Protein AF-A0A392SVS4-F1 (afdb_monomer_lite)

pLDDT: mean 73.35, std 9.32, range [54.06, 89.31]

Foldseek 3Di:
DWDWDDDPPDIWTFPPPCVVVVVVVVVVVVVCVVVVNPDDDDDDPDPPDDDDDPVRTDD

Structure (mmCIF, N/CA/C/O backbone):
data_AF-A0A392SVS4-F1
#
_entry.id   AF-A0A392SVS4-F1
#
loop_
_atom_site.group_PDB
_atom_site.id
_atom_site.type_symbol
_atom_site.label_atom_id
_atom_site.label_alt_id
_atom_site.label_comp_id
_atom_site.label_asym_id
_atom_site.label_entity_id
_atom_site.label_seq_id
_atom_site.pdbx_PDB_ins_code
_atom_site.Cartn_x
_atom_site.Cartn_y
_atom_site.Cartn_z
_atom_site.occupancy
_atom_site.B_iso_or_equiv
_atom_site.auth_seq_id
_atom_site.auth_comp_id
_atom_site.auth_asym_id
_atom_site.auth_atom_id
_atom_site.pdbx_PDB_model_num
ATOM 1 N N . PHE A 1 1 ? 17.779 -1.136 5.405 1.00 57.34 1 PHE A N 1
ATOM 2 C CA . PHE A 1 1 ? 16.826 -2.257 5.300 1.00 57.34 1 PHE A CA 1
ATOM 3 C C . PHE A 1 1 ? 16.228 -2.228 3.908 1.00 57.34 1 PHE A C 1
ATOM 5 O O . PHE A 1 1 ? 15.929 -1.143 3.430 1.00 57.34 1 PHE A O 1
ATOM 12 N N . GLU A 1 2 ? 16.131 -3.373 3.239 1.00 64.50 2 GLU A N 1
ATOM 13 C CA . GLU A 1 2 ? 15.508 -3.477 1.916 1.00 64.50 2 GLU A CA 1
ATOM 14 C C . GLU A 1 2 ? 14.138 -4.124 2.081 1.00 64.50 2 GLU A C 1
ATOM 16 O O . GLU A 1 2 ? 14.020 -5.137 2.772 1.00 64.50 2 GLU A O 1
ATOM 21 N N . LEU A 1 3 ? 13.105 -3.537 1.477 1.00 71.19 3 LEU A N 1
ATOM 22 C CA . LEU A 1 3 ? 11.786 -4.151 1.449 1.00 71.19 3 LEU A CA 1
ATOM 23 C C . LEU A 1 3 ? 11.569 -4.829 0.108 1.00 71.19 3 LEU A C 1
ATOM 25 O O . LEU A 1 3 ? 11.639 -4.193 -0.945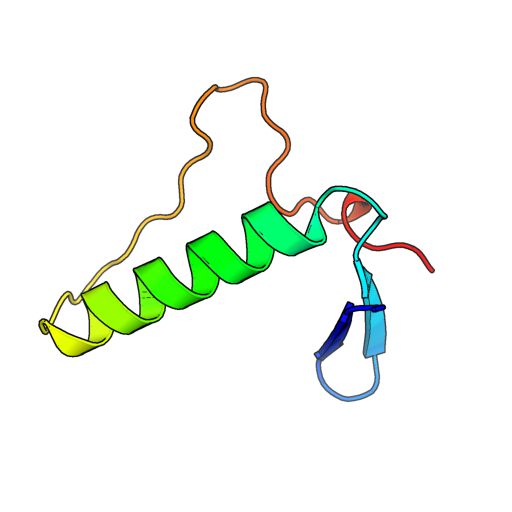 1.00 71.19 3 LEU A O 1
ATOM 29 N N . LEU A 1 4 ? 11.291 -6.123 0.192 1.00 74.12 4 LEU A N 1
ATOM 30 C CA . LEU A 1 4 ? 10.971 -6.977 -0.934 1.00 74.12 4 LEU A CA 1
ATOM 31 C C . LEU A 1 4 ? 9.480 -7.290 -0.886 1.00 74.12 4 LEU A C 1
ATOM 33 O O . LEU A 1 4 ? 8.970 -7.751 0.137 1.00 74.12 4 LEU A O 1
ATOM 37 N N . VAL A 1 5 ? 8.788 -7.037 -1.991 1.00 74.56 5 VAL A N 1
ATOM 38 C CA . VAL A 1 5 ? 7.396 -7.440 -2.170 1.00 74.56 5 VAL A CA 1
ATOM 39 C C . VAL A 1 5 ? 7.380 -8.725 -2.980 1.00 74.56 5 VAL A C 1
ATOM 41 O O . VAL A 1 5 ? 8.028 -8.825 -4.022 1.00 74.56 5 VAL A O 1
ATOM 44 N N . PHE A 1 6 ? 6.641 -9.710 -2.476 1.00 75.75 6 PHE A N 1
ATOM 45 C CA . PHE A 1 6 ? 6.454 -10.998 -3.124 1.00 75.75 6 PHE A CA 1
ATOM 46 C C . PHE A 1 6 ? 5.015 -11.118 -3.616 1.00 75.75 6 PHE A C 1
ATOM 48 O O . PHE A 1 6 ? 4.074 -10.971 -2.837 1.00 75.75 6 PHE A O 1
ATOM 55 N N . ASN A 1 7 ? 4.848 -11.419 -4.901 1.00 72.12 7 ASN A N 1
ATOM 56 C CA . ASN A 1 7 ? 3.571 -11.812 -5.486 1.00 72.12 7 ASN A CA 1
ATOM 57 C C . ASN A 1 7 ? 3.749 -13.169 -6.175 1.00 72.12 7 ASN A C 1
ATOM 59 O O . ASN A 1 7 ? 4.225 -13.256 -7.310 1.00 72.12 7 ASN A O 1
ATOM 63 N N . GLY A 1 8 ? 3.437 -14.242 -5.446 1.00 80.56 8 GLY A N 1
ATOM 64 C CA . GLY A 1 8 ? 3.744 -15.605 -5.873 1.00 80.56 8 GLY A CA 1
ATOM 65 C C . GLY A 1 8 ? 5.253 -15.811 -6.021 1.00 80.56 8 GLY A C 1
ATOM 66 O O . GLY A 1 8 ? 5.987 -15.777 -5.037 1.00 80.56 8 GLY A O 1
ATOM 67 N N . THR A 1 9 ? 5.714 -16.020 -7.254 1.00 82.12 9 THR A N 1
ATOM 68 C CA . THR A 1 9 ? 7.136 -16.222 -7.588 1.00 82.12 9 THR A CA 1
ATOM 69 C C . THR A 1 9 ? 7.875 -14.930 -7.942 1.00 82.12 9 THR A C 1
ATOM 71 O O . THR A 1 9 ? 9.100 -14.945 -8.072 1.00 82.12 9 THR A O 1
ATOM 74 N N . VAL A 1 10 ? 7.161 -13.812 -8.099 1.00 75.25 10 VAL A N 1
ATOM 75 C CA . VAL A 1 10 ? 7.761 -12.516 -8.430 1.00 75.25 10 VAL A CA 1
ATOM 76 C C . VAL A 1 10 ? 8.234 -11.844 -7.149 1.00 75.25 10 VAL A C 1
ATOM 78 O O . VAL A 1 10 ? 7.445 -11.665 -6.222 1.00 75.25 10 VAL A O 1
ATOM 81 N N . ARG A 1 11 ? 9.515 -11.465 -7.118 1.00 80.50 11 ARG A N 1
ATOM 82 C CA . ARG A 1 11 ? 10.115 -10.638 -6.067 1.00 80.50 11 ARG A CA 1
ATOM 83 C C . ARG A 1 11 ? 10.554 -9.314 -6.675 1.00 80.50 11 ARG A C 1
ATOM 85 O O . ARG A 1 11 ? 11.268 -9.317 -7.675 1.00 80.50 11 ARG A O 1
ATOM 92 N N . GLU A 1 12 ? 10.150 -8.214 -6.066 1.00 78.50 12 GLU A N 1
ATOM 93 C CA . GLU A 1 12 ? 10.549 -6.874 -6.490 1.00 78.50 12 GLU A CA 1
ATOM 94 C C . GLU A 1 12 ? 10.984 -6.050 -5.279 1.00 78.50 12 GLU A C 1
ATOM 96 O O . GLU A 1 12 ? 10.405 -6.160 -4.193 1.00 78.50 12 GLU A O 1
ATOM 101 N N . LYS A 1 13 ? 12.025 -5.232 -5.454 1.00 79.38 13 LYS A N 1
ATOM 102 C CA . LYS A 1 13 ? 12.545 -4.363 -4.398 1.00 79.38 13 LYS A CA 1
ATOM 103 C C . LYS A 1 13 ? 11.882 -2.998 -4.486 1.00 79.38 13 LYS A C 1
ATOM 105 O O . LYS A 1 13 ? 11.737 -2.451 -5.573 1.00 79.38 13 LYS A O 1
ATOM 110 N N . ILE A 1 14 ? 11.497 -2.425 -3.350 1.00 77.00 14 ILE A N 1
ATOM 111 C CA . ILE A 1 14 ? 11.001 -1.045 -3.329 1.00 77.00 14 ILE A CA 1
ATOM 112 C C . ILE A 1 14 ? 12.173 -0.076 -3.489 1.00 77.00 14 ILE A C 1
ATOM 114 O O . ILE A 1 14 ? 13.163 -0.178 -2.759 1.00 77.00 14 ILE A O 1
ATOM 118 N N . ALA A 1 15 ? 12.024 0.881 -4.409 1.00 76.75 15 ALA A N 1
ATOM 119 C CA . ALA A 1 15 ? 13.001 1.934 -4.645 1.00 76.75 15 ALA A CA 1
ATOM 120 C C . ALA A 1 15 ? 13.373 2.676 -3.351 1.00 76.75 15 ALA A C 1
ATOM 122 O O . ALA A 1 15 ? 12.525 2.983 -2.497 1.00 76.75 15 ALA A O 1
ATOM 123 N N . SER A 1 16 ? 14.661 2.987 -3.205 1.00 67.81 16 SER A N 1
ATOM 124 C CA . SER A 1 16 ? 15.169 3.699 -2.033 1.00 67.81 16 SER A CA 1
ATOM 125 C C . SER A 1 16 ? 14.487 5.066 -1.898 1.00 67.81 16 SER A C 1
ATOM 127 O O . SER A 1 16 ? 14.531 5.874 -2.821 1.00 67.81 16 SER A O 1
ATOM 129 N N . GLY A 1 17 ? 13.847 5.319 -0.751 1.00 74.00 17 GLY A N 1
ATOM 130 C CA . GLY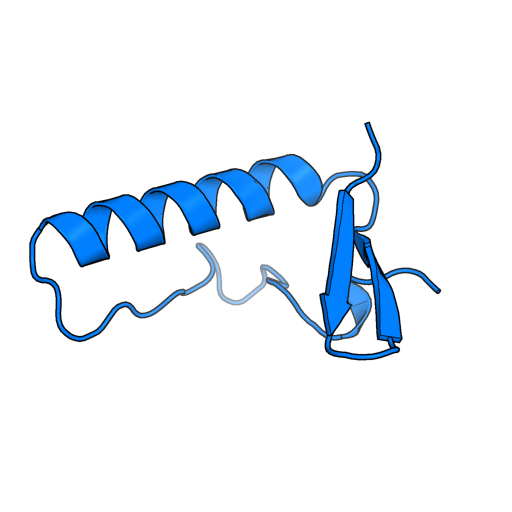 A 1 17 ? 13.079 6.545 -0.475 1.00 74.00 17 GLY A CA 1
ATOM 131 C C . GLY A 1 17 ? 11.556 6.361 -0.451 1.00 74.00 17 GLY A C 1
ATOM 132 O O . GLY A 1 17 ? 10.855 7.210 0.094 1.00 74.00 17 GLY A O 1
ATOM 133 N N . LEU A 1 18 ? 11.034 5.237 -0.956 1.00 75.19 18 LEU A N 1
ATOM 134 C CA . LEU A 1 18 ? 9.592 4.932 -0.935 1.00 75.19 18 LEU A CA 1
ATOM 135 C C . LEU A 1 18 ? 9.194 3.896 0.129 1.00 75.19 18 LEU A C 1
ATOM 137 O O . LEU A 1 18 ? 8.006 3.641 0.324 1.00 75.19 18 LEU A O 1
ATOM 141 N N . PHE A 1 19 ? 10.172 3.347 0.855 1.00 75.94 19 PHE A N 1
ATOM 142 C CA . PHE A 1 19 ? 9.960 2.362 1.918 1.00 75.94 19 PHE A CA 1
ATOM 143 C C . PHE A 1 19 ? 9.086 2.901 3.066 1.00 75.94 19 PHE A C 1
ATOM 145 O O . PHE A 1 19 ? 8.014 2.359 3.334 1.00 75.94 19 PHE A O 1
ATOM 152 N N . GLU A 1 20 ? 9.486 4.013 3.679 1.00 78.50 20 GLU A N 1
ATOM 153 C CA . GLU A 1 20 ? 8.758 4.630 4.799 1.00 78.50 20 GLU A CA 1
ATOM 154 C C . GLU A 1 20 ? 7.340 5.084 4.436 1.00 78.50 20 GLU A C 1
ATOM 156 O O . GLU A 1 20 ? 6.399 4.734 5.160 1.00 78.50 20 GLU A O 1
ATOM 161 N N . PRO A 1 21 ? 7.129 5.770 3.297 1.00 77.44 21 PRO A N 1
ATOM 162 C CA . PRO A 1 21 ? 5.787 6.057 2.806 1.00 77.44 21 PRO A CA 1
ATOM 163 C C . PRO A 1 21 ? 4.927 4.798 2.613 1.00 77.44 21 PRO A C 1
ATOM 165 O O . PRO A 1 21 ? 3.756 4.795 2.988 1.00 77.44 21 PRO A O 1
ATOM 168 N N . PHE A 1 22 ? 5.487 3.706 2.078 1.00 76.69 22 PHE A N 1
ATOM 169 C CA . PHE A 1 22 ? 4.749 2.455 1.873 1.00 76.69 22 PHE A CA 1
ATOM 170 C C . PHE A 1 22 ? 4.304 1.805 3.178 1.00 76.69 22 PHE A C 1
ATOM 172 O O . PHE A 1 22 ? 3.124 1.487 3.338 1.00 76.69 22 PHE A O 1
ATOM 179 N N . ILE A 1 23 ? 5.222 1.644 4.132 1.00 79.94 23 ILE A N 1
ATOM 180 C CA . ILE A 1 23 ? 4.907 1.033 5.426 1.00 79.94 23 ILE A CA 1
ATOM 181 C C . ILE A 1 23 ? 3.882 1.870 6.197 1.00 79.94 23 ILE A C 1
ATOM 183 O O . ILE A 1 23 ? 2.983 1.305 6.821 1.00 79.94 23 ILE A O 1
ATOM 187 N N . SER A 1 24 ? 3.987 3.201 6.138 1.00 83.06 24 SER A N 1
ATOM 188 C CA . SER A 1 24 ? 3.019 4.105 6.767 1.00 83.06 24 SER A CA 1
ATOM 189 C C . SER A 1 24 ? 1.597 3.868 6.242 1.00 83.06 24 SER A C 1
ATOM 191 O O . SER A 1 24 ? 0.665 3.700 7.031 1.00 83.06 24 SER A O 1
ATOM 193 N N . HIS A 1 25 ? 1.428 3.731 4.922 1.00 79.88 25 HIS A N 1
ATOM 194 C CA . HIS A 1 25 ? 0.120 3.427 4.338 1.00 79.88 25 HIS A CA 1
ATOM 195 C C . HIS A 1 25 ? -0.401 2.047 4.729 1.00 79.88 25 HIS A C 1
ATOM 197 O O . HIS A 1 25 ? -1.573 1.931 5.073 1.00 79.88 25 HIS A O 1
ATOM 203 N N . LEU A 1 26 ? 0.436 1.004 4.725 1.00 83.69 26 LEU A N 1
ATOM 204 C CA . LEU A 1 26 ? -0.004 -0.334 5.136 1.00 83.69 26 LEU A CA 1
ATOM 205 C C . LEU A 1 26 ? -0.499 -0.360 6.588 1.00 83.69 26 LEU A C 1
ATOM 207 O O . LEU A 1 26 ? -1.500 -1.015 6.881 1.00 83.69 26 LEU A O 1
ATOM 211 N N . LYS A 1 27 ? 0.172 0.370 7.487 1.00 87.12 27 LYS A N 1
ATOM 212 C CA . LYS A 1 27 ? -0.277 0.534 8.877 1.00 87.12 27 LYS A CA 1
ATOM 213 C C . LYS A 1 27 ? -1.630 1.237 8.936 1.00 87.12 27 LYS A C 1
ATOM 215 O O . LYS A 1 27 ? -2.545 0.704 9.550 1.00 87.12 27 LYS A O 1
ATOM 220 N N . PHE A 1 28 ? -1.781 2.352 8.221 1.00 84.62 28 PHE A N 1
ATOM 221 C CA . PHE A 1 28 ? -3.051 3.074 8.144 1.00 84.62 28 PHE A CA 1
ATOM 222 C C . PHE A 1 28 ? -4.196 2.180 7.645 1.00 84.62 28 PHE A C 1
ATOM 224 O O . PHE A 1 28 ? -5.248 2.119 8.272 1.00 84.62 28 PHE A O 1
ATOM 231 N N . VAL A 1 29 ? -3.982 1.427 6.558 1.00 84.00 29 VAL A N 1
ATOM 232 C CA . VAL A 1 29 ? -4.986 0.488 6.032 1.00 84.00 29 VAL A CA 1
ATOM 233 C C . VAL A 1 29 ? -5.355 -0.554 7.084 1.00 84.00 29 VAL A C 1
ATOM 235 O O . VAL A 1 29 ? -6.534 -0.807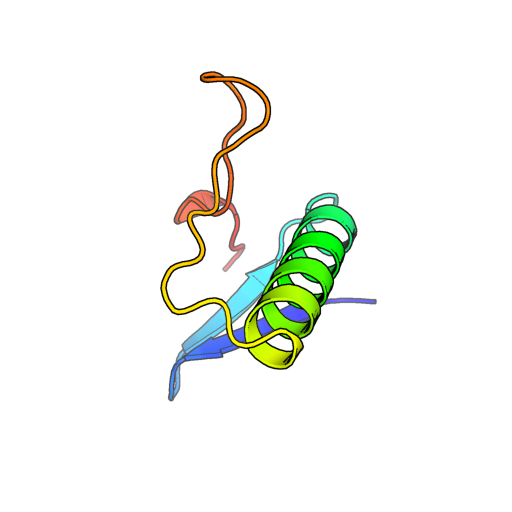 7.307 1.00 84.00 29 VAL A O 1
ATOM 238 N N . LYS A 1 30 ? -4.363 -1.154 7.749 1.00 85.94 30 LYS A N 1
ATOM 239 C CA . LYS A 1 30 ? -4.601 -2.155 8.795 1.00 85.94 30 LYS A CA 1
ATOM 240 C C . LYS A 1 30 ? -5.428 -1.582 9.950 1.00 85.94 30 LYS A C 1
ATOM 242 O O . LYS A 1 30 ? -6.340 -2.258 10.427 1.00 85.94 30 LYS A O 1
ATOM 247 N N . ASP A 1 31 ? -5.141 -0.352 10.363 1.00 88.69 31 ASP A N 1
ATOM 248 C CA . ASP A 1 31 ? -5.871 0.325 11.433 1.00 88.69 31 ASP A CA 1
ATOM 249 C C . ASP A 1 31 ? -7.322 0.607 11.018 1.00 88.69 31 ASP A C 1
ATOM 251 O O . ASP A 1 31 ? -8.243 0.334 11.786 1.00 88.69 31 ASP A O 1
ATOM 255 N N . GLU A 1 32 ? -7.562 1.064 9.788 1.00 86.00 32 GLU A N 1
ATOM 256 C CA . GLU A 1 32 ? -8.917 1.306 9.273 1.00 86.00 32 GLU A CA 1
ATOM 257 C C . GLU A 1 32 ? -9.728 0.009 9.102 1.00 86.00 32 GLU A C 1
ATOM 259 O O . GLU A 1 32 ? -10.913 -0.025 9.443 1.00 86.00 32 GLU A O 1
ATOM 264 N N . ILE A 1 33 ? -9.093 -1.089 8.668 1.00 84.81 33 ILE A N 1
ATOM 265 C CA . ILE A 1 33 ? -9.726 -2.421 8.635 1.00 84.81 33 ILE A CA 1
ATOM 266 C C . ILE A 1 33 ? -10.131 -2.841 10.051 1.00 84.81 33 ILE A C 1
ATOM 268 O O . ILE A 1 33 ? -11.240 -3.333 10.255 1.00 84.81 33 ILE A O 1
ATOM 272 N N . SER A 1 34 ? -9.265 -2.617 11.045 1.00 86.31 34 SER A N 1
ATOM 273 C CA . SER A 1 34 ? -9.547 -2.989 12.439 1.00 86.31 34 SER A CA 1
ATOM 274 C C . SER A 1 34 ? -10.746 -2.242 13.037 1.00 86.31 34 SER A C 1
ATOM 276 O O . SER A 1 34 ? -11.431 -2.776 13.905 1.00 86.31 34 SER A O 1
ATOM 278 N N . LYS A 1 35 ? -11.046 -1.038 12.529 1.00 89.31 35 LYS A N 1
ATOM 279 C CA . LYS A 1 35 ? -12.208 -0.223 12.921 1.00 89.31 35 LYS A CA 1
ATOM 280 C C . LYS A 1 35 ? -13.510 -0.640 12.222 1.00 89.31 35 LYS A C 1
ATOM 282 O O . LYS A 1 35 ? -14.550 -0.046 12.488 1.00 89.31 35 LYS A O 1
ATOM 287 N N . GLY A 1 36 ? -13.473 -1.637 11.333 1.00 84.94 36 GLY A N 1
ATOM 288 C CA . GLY A 1 36 ? -14.636 -2.085 10.561 1.00 84.94 36 GLY A CA 1
ATOM 289 C C . GLY A 1 36 ? -14.919 -1.243 9.313 1.00 84.94 36 GLY A C 1
ATOM 290 O O . GLY A 1 36 ? -16.046 -1.241 8.822 1.00 84.94 36 GLY A O 1
ATOM 291 N N . GLY A 1 37 ? -13.927 -0.513 8.790 1.00 77.00 37 GLY A N 1
ATOM 292 C CA . GLY A 1 37 ? -14.053 0.197 7.519 1.00 77.00 37 GLY A CA 1
ATOM 293 C C . GLY A 1 37 ? -14.165 -0.779 6.342 1.00 77.00 37 GLY A C 1
ATOM 294 O O . GLY A 1 37 ? -13.243 -1.542 6.073 1.00 77.00 37 GLY A O 1
ATOM 295 N N . TYR A 1 38 ? -15.283 -0.743 5.612 1.00 69.12 3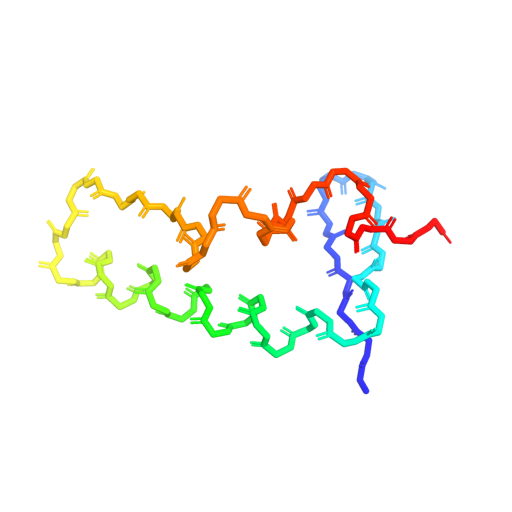8 TYR A N 1
ATOM 296 C CA . TYR A 1 38 ? -15.555 -1.670 4.500 1.00 69.12 38 TYR A CA 1
ATOM 297 C C . TYR A 1 38 ? -14.962 -1.231 3.148 1.00 69.12 38 TYR A C 1
ATOM 299 O O . TYR A 1 38 ? -14.978 -1.999 2.190 1.00 69.12 38 TYR A O 1
ATOM 307 N N . SER A 1 39 ? -14.431 -0.008 3.045 1.00 72.00 39 SER A N 1
ATOM 308 C CA . SER A 1 39 ? -13.789 0.494 1.825 1.00 72.00 39 SER A CA 1
ATOM 309 C C . SER A 1 39 ? -12.705 1.510 2.165 1.00 72.00 39 SER A C 1
ATOM 311 O O . SER A 1 39 ? -13.006 2.614 2.615 1.00 72.00 39 SER A O 1
ATOM 313 N N . ILE A 1 40 ? -11.449 1.166 1.884 1.00 71.69 40 ILE A N 1
ATOM 314 C CA . ILE A 1 40 ? -10.298 2.052 2.083 1.00 71.69 40 ILE A CA 1
ATOM 315 C C . ILE A 1 40 ? -9.775 2.460 0.713 1.00 71.69 40 ILE A C 1
ATOM 317 O O . ILE A 1 40 ? -9.326 1.625 -0.071 1.00 71.69 40 ILE A O 1
ATOM 321 N N . ARG A 1 41 ? -9.854 3.758 0.413 1.00 73.56 41 ARG A N 1
ATOM 322 C CA . ARG A 1 41 ? -9.315 4.327 -0.822 1.00 73.56 41 ARG A CA 1
ATOM 323 C C . ARG A 1 41 ? -7.978 4.990 -0.515 1.00 73.56 41 ARG A C 1
ATOM 325 O O . ARG A 1 41 ? -7.933 5.984 0.200 1.00 73.56 41 ARG A O 1
ATOM 332 N N . LEU A 1 42 ? -6.903 4.448 -1.076 1.00 69.00 42 LEU A N 1
ATOM 333 C CA . LEU A 1 42 ? -5.578 5.059 -1.016 1.00 69.00 42 LEU A CA 1
ATOM 334 C C . LEU A 1 42 ? -5.450 6.080 -2.150 1.00 69.00 42 LEU A C 1
ATOM 336 O O . LEU A 1 42 ? -5.550 5.713 -3.320 1.00 69.00 42 LEU A O 1
ATOM 340 N N . LEU A 1 43 ? -5.264 7.355 -1.804 1.00 69.69 43 LEU A N 1
ATOM 341 C CA . LEU A 1 43 ? -5.098 8.456 -2.755 1.00 69.69 43 LEU A CA 1
ATOM 342 C C . LEU A 1 43 ? -3.844 9.260 -2.423 1.00 69.69 43 LEU A C 1
ATOM 344 O O . LEU A 1 43 ? -3.671 9.608 -1.254 1.00 69.69 43 LEU A O 1
ATOM 348 N N . PRO A 1 44 ? -3.008 9.597 -3.419 1.00 68.31 44 PRO A N 1
ATOM 349 C CA . PRO A 1 44 ? -1.833 10.412 -3.176 1.00 68.31 44 PRO A CA 1
ATOM 350 C C . PRO A 1 44 ? -2.216 11.807 -2.651 1.00 68.31 44 PRO A C 1
ATOM 352 O O . PRO A 1 44 ? -3.259 12.339 -3.032 1.00 68.31 44 PRO A O 1
ATOM 355 N N . PRO A 1 45 ? -1.372 12.442 -1.814 1.00 68.44 45 PRO A N 1
ATOM 356 C CA . PRO A 1 45 ? -1.630 13.770 -1.257 1.00 68.44 45 PRO A CA 1
ATOM 357 C C . PRO A 1 45 ? -1.658 14.866 -2.331 1.00 68.44 45 PRO A C 1
ATOM 359 O O . PRO A 1 45 ? -2.200 15.942 -2.094 1.00 68.44 45 PRO A O 1
ATOM 362 N N . SER A 1 46 ? -1.094 14.603 -3.513 1.00 69.81 46 SER A N 1
ATOM 363 C CA . SER A 1 46 ? -1.205 15.462 -4.689 1.00 69.81 46 SER A CA 1
ATOM 364 C C . SER A 1 46 ? -1.381 14.629 -5.959 1.00 69.81 46 SER A C 1
ATOM 366 O O . SER A 1 46 ? -0.854 13.523 -6.070 1.00 69.81 46 SER A O 1
ATOM 368 N N . ASN A 1 47 ? -2.049 15.193 -6.970 1.00 65.88 47 ASN A N 1
ATOM 369 C CA . ASN A 1 47 ? -2.206 14.561 -8.292 1.00 65.88 47 ASN A CA 1
ATOM 370 C C . ASN A 1 47 ? -0.871 14.327 -9.029 1.00 65.88 47 ASN A C 1
ATOM 372 O O . ASN A 1 47 ? -0.844 13.649 -10.051 1.00 65.88 47 ASN A O 1
ATOM 376 N N . THR A 1 48 ? 0.225 14.904 -8.534 1.00 64.12 48 THR A N 1
ATOM 377 C CA . THR A 1 48 ? 1.584 14.757 -9.072 1.00 64.12 48 THR A CA 1
ATOM 378 C C . THR A 1 48 ? 2.424 13.734 -8.310 1.00 64.12 48 THR A C 1
ATOM 380 O O . THR A 1 48 ? 3.532 13.418 -8.739 1.00 64.12 48 THR A O 1
ATOM 383 N N . ALA A 1 49 ? 1.933 13.217 -7.181 1.00 62.69 49 ALA A N 1
ATOM 384 C CA . ALA A 1 49 ? 2.643 12.209 -6.415 1.00 62.69 49 ALA A CA 1
ATOM 385 C C . ALA A 1 49 ? 2.394 10.823 -7.025 1.00 62.69 49 ALA A C 1
ATOM 387 O O . ALA A 1 49 ? 1.291 10.277 -6.981 1.00 62.69 49 ALA A O 1
ATOM 388 N N . PHE A 1 50 ? 3.453 10.244 -7.591 1.00 58.28 50 PHE A N 1
ATOM 389 C CA . PHE A 1 50 ? 3.467 8.869 -8.078 1.00 58.28 50 PHE A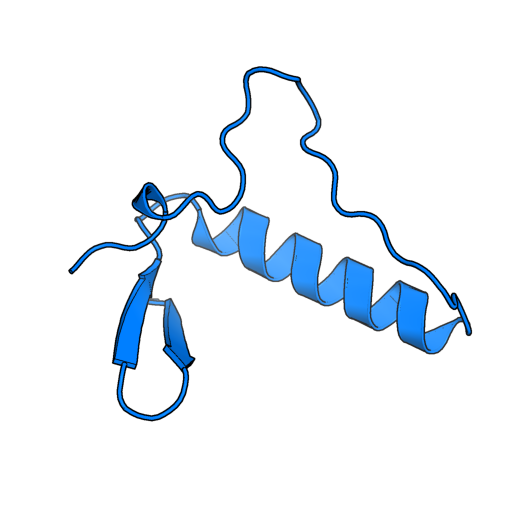 CA 1
ATOM 390 C C . PHE A 1 50 ? 3.477 7.911 -6.882 1.00 58.28 50 PHE A C 1
ATOM 392 O O . PHE A 1 50 ? 4.529 7.563 -6.350 1.00 58.28 50 PHE A O 1
ATOM 399 N N . TRP A 1 51 ? 2.302 7.507 -6.412 1.00 64.19 51 TRP A N 1
ATOM 400 C CA . TRP A 1 51 ? 2.194 6.393 -5.473 1.00 64.19 51 TRP A CA 1
ATOM 401 C C . TRP A 1 51 ? 2.144 5.071 -6.222 1.00 64.19 51 TRP A C 1
ATOM 403 O O . TRP A 1 51 ? 1.337 4.923 -7.135 1.00 64.19 51 TRP A O 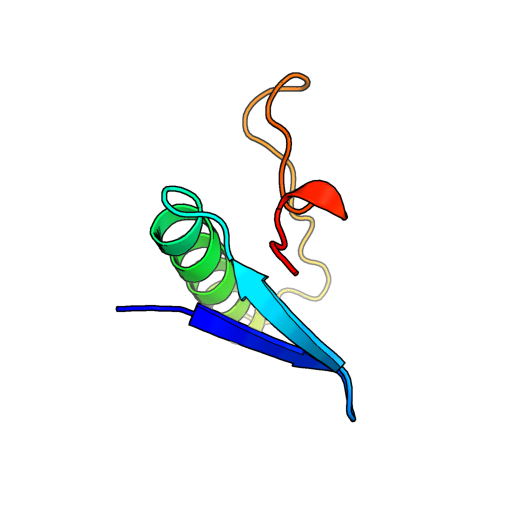1
ATOM 413 N N . PHE A 1 52 ? 2.980 4.121 -5.790 1.00 60.72 52 PHE A N 1
ATOM 414 C CA . PHE A 1 52 ? 2.923 2.698 -6.151 1.00 60.72 52 PHE A CA 1
ATOM 415 C C . PHE A 1 52 ? 2.592 2.442 -7.621 1.00 60.72 52 PHE A C 1
ATOM 417 O O . PHE A 1 52 ? 1.717 1.644 -7.951 1.00 60.72 52 PHE A O 1
ATOM 424 N N . SER A 1 53 ? 3.282 3.137 -8.521 1.00 58.50 53 SER A N 1
ATOM 425 C CA . SER A 1 53 ? 3.270 2.770 -9.928 1.00 58.50 53 SER A CA 1
ATOM 426 C C . SER A 1 53 ? 4.161 1.546 -10.121 1.00 58.50 53 SER A C 1
ATOM 428 O O . SER A 1 53 ? 5.009 1.222 -9.291 1.00 58.50 53 SER A O 1
ATOM 430 N N . LYS A 1 54 ? 4.037 0.878 -11.269 1.00 54.72 54 LYS A N 1
ATOM 431 C CA . LYS A 1 54 ? 4.942 -0.217 -11.653 1.00 54.72 54 LYS A CA 1
ATOM 432 C C . LYS A 1 54 ? 6.434 0.185 -11.604 1.00 54.72 54 LYS A C 1
ATOM 434 O O . LYS A 1 54 ? 7.291 -0.678 -11.520 1.00 54.72 54 LYS A O 1
ATOM 439 N N . SER A 1 55 ? 6.737 1.487 -11.628 1.00 54.06 55 SER A N 1
ATOM 440 C CA . SER A 1 55 ? 8.084 2.057 -11.494 1.00 54.06 55 SER A CA 1
ATOM 441 C C . SER A 1 55 ? 8.557 2.283 -10.049 1.00 54.06 55 SER A C 1
ATOM 443 O O . SER A 1 55 ? 9.693 2.695 -9.855 1.00 54.06 55 SER A O 1
ATOM 445 N N . THR A 1 56 ? 7.717 2.051 -9.033 1.00 61.66 56 THR A N 1
ATOM 446 C CA . THR A 1 56 ? 8.121 2.041 -7.610 1.00 61.66 56 THR A CA 1
ATOM 447 C C . THR A 1 56 ? 9.006 0.838 -7.277 1.00 61.66 56 THR A C 1
ATOM 449 O O . THR A 1 56 ? 9.718 0.840 -6.271 1.00 61.66 56 THR A O 1
ATOM 452 N N . PHE A 1 57 ? 8.955 -0.177 -8.132 1.00 61.41 57 PHE A N 1
ATOM 453 C CA . PHE A 1 57 ? 9.685 -1.414 -7.996 1.00 61.41 57 PHE A CA 1
ATOM 454 C C . PHE A 1 57 ? 10.918 -1.418 -8.894 1.00 61.41 57 PHE A C 1
ATOM 456 O O . PHE A 1 57 ? 10.842 -1.162 -10.097 1.00 61.41 57 PHE A O 1
ATOM 463 N N . GLU A 1 58 ? 12.059 -1.704 -8.283 1.00 59.78 58 GLU A N 1
ATOM 464 C CA . GLU A 1 58 ? 13.323 -1.946 -8.962 1.00 59.78 58 GLU A CA 1
ATOM 465 C C . GLU A 1 58 ? 13.473 -3.451 -9.222 1.00 59.78 58 GLU A C 1
ATOM 467 O O . GLU A 1 58 ? 13.042 -4.288 -8.417 1.00 59.78 58 GLU A O 1
ATOM 472 N N . ARG A 1 59 ? 14.056 -3.770 -10.382 1.00 59.50 59 ARG A N 1
ATOM 473 C CA . ARG A 1 59 ? 14.301 -5.135 -10.861 1.00 59.50 59 ARG A CA 1
ATOM 474 C C . ARG A 1 59 ? 15.519 -5.769 -10.200 1.00 59.50 59 ARG A C 1
ATOM 476 O O . ARG A 1 59 ? 16.523 -5.047 -10.032 1.00 59.50 59 ARG A O 1
#

Secondary structure (DSSP, 8-state):
---EEEETTEEEEEPTTSHHHHHHHHHHHHHHHHTT-S------SSTT---S-GGGEE-

Radius of gyration: 12.93 Å; chains: 1; bounding box: 32×32×25 Å

Sequence (59 aa):
FELLVFNGTVREKIASGLFEPFISHLKFVKDEISKGGYSIRLLPPSNTAFWFSKSTFER

Organism: NCBI:txid97028